Protein AF-A0A7I7WYF1-F1 (afdb_monomer_lite)

Organism: Mycolicibacterium gadium (NCBI:txid1794)

Radius of gyration: 40.53 Å; chains: 1; bounding box: 64×46×114 Å

Structure (mmCIF, N/CA/C/O backbone):
data_AF-A0A7I7WYF1-F1
#
_entry.id   AF-A0A7I7WYF1-F1
#
loop_
_atom_site.group_PDB
_atom_site.id
_atom_site.type_symbol
_atom_site.label_atom_id
_atom_site.label_alt_id
_atom_site.label_comp_id
_atom_site.label_asym_id
_atom_site.label_entity_id
_atom_site.label_seq_id
_atom_site.pdbx_PDB_ins_code
_atom_site.Cartn_x
_atom_site.Cartn_y
_atom_site.Cartn_z
_atom_site.occupancy
_atom_site.B_iso_or_equiv
_atom_site.auth_seq_id
_atom_site.auth_comp_id
_atom_site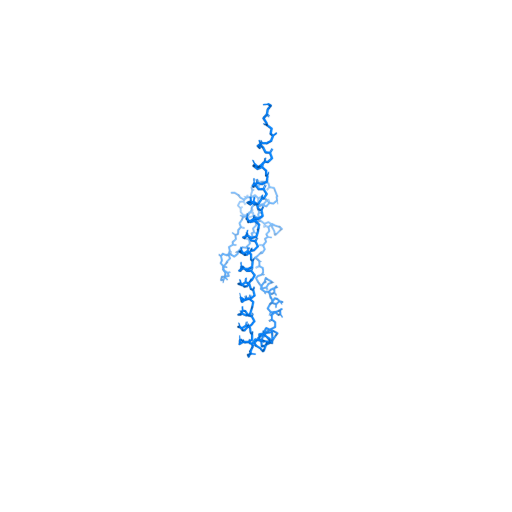.auth_asym_id
_atom_site.auth_atom_id
_atom_site.pdbx_PDB_model_num
ATOM 1 N N . MET A 1 1 ? -24.865 16.278 18.499 1.00 81.56 1 MET A N 1
ATOM 2 C CA . MET A 1 1 ? -25.770 15.394 19.271 1.00 81.56 1 MET A CA 1
ATOM 3 C C . MET A 1 1 ? -25.627 13.987 18.720 1.00 81.56 1 MET A C 1
ATOM 5 O O . MET A 1 1 ? -25.473 13.871 17.514 1.00 81.56 1 MET A O 1
ATOM 9 N N . LEU A 1 2 ? -25.646 12.955 19.567 1.00 90.06 2 LEU A N 1
ATOM 10 C CA . LEU A 1 2 ? -25.643 11.555 19.121 1.00 90.06 2 LEU A CA 1
ATOM 11 C C . LEU A 1 2 ? -27.073 11.024 19.080 1.00 90.06 2 LEU A C 1
ATOM 13 O O . LEU A 1 2 ? -27.895 11.428 19.901 1.00 90.06 2 LEU A O 1
ATOM 17 N N . THR A 1 3 ? -27.365 10.126 18.148 1.00 93.88 3 THR A N 1
ATOM 18 C CA . THR A 1 3 ? -28.680 9.502 17.968 1.00 93.88 3 THR A CA 1
ATOM 19 C C . THR A 1 3 ? -28.577 7.993 18.142 1.00 93.88 3 THR A C 1
ATOM 21 O O . THR A 1 3 ? -27.484 7.433 18.226 1.00 93.88 3 THR A O 1
ATOM 24 N N . GLN A 1 4 ? -29.713 7.302 18.187 1.00 91.06 4 GLN A N 1
ATOM 25 C CA . GLN A 1 4 ? -29.736 5.838 18.188 1.00 91.06 4 GLN A CA 1
ATOM 26 C C . GLN A 1 4 ? -29.096 5.237 16.925 1.00 91.06 4 GLN A C 1
ATOM 28 O O . GLN A 1 4 ? -28.681 4.081 16.953 1.00 91.06 4 GLN A O 1
ATOM 33 N N . GLY A 1 5 ? -28.996 6.004 15.836 1.00 92.62 5 GLY A N 1
ATOM 34 C CA . GLY A 1 5 ? -28.248 5.633 14.635 1.00 92.62 5 GLY A CA 1
ATOM 35 C C . GLY A 1 5 ? -26.739 5.870 14.718 1.00 92.62 5 GLY A C 1
ATOM 36 O O . GLY A 1 5 ? -26.023 5.403 13.840 1.00 92.62 5 GLY A O 1
ATOM 37 N N . SER A 1 6 ? -26.216 6.559 15.736 1.00 95.00 6 SER A N 1
ATOM 38 C CA . SER A 1 6 ? -24.774 6.816 15.841 1.00 95.00 6 SER A CA 1
ATOM 39 C C . SER A 1 6 ? -23.965 5.519 15.967 1.00 95.00 6 SER A C 1
ATOM 41 O O . SER A 1 6 ? -24.336 4.611 16.715 1.00 95.00 6 SER A O 1
ATOM 43 N N . ARG A 1 7 ? -22.835 5.458 15.255 1.00 95.56 7 ARG A N 1
ATOM 44 C CA . ARG A 1 7 ? -21.844 4.376 15.314 1.00 95.56 7 ARG A CA 1
ATOM 45 C C . ARG A 1 7 ? -20.557 4.846 15.973 1.00 95.56 7 ARG A C 1
ATOM 47 O O . ARG A 1 7 ? -20.170 6.004 15.835 1.00 95.56 7 ARG A O 1
ATOM 54 N N . ALA A 1 8 ? -19.886 3.925 16.655 1.00 96.06 8 ALA A N 1
ATOM 55 C CA . ALA A 1 8 ? -18.595 4.157 17.290 1.00 96.06 8 ALA A CA 1
ATOM 56 C C . ALA A 1 8 ? -17.534 3.247 16.657 1.00 96.06 8 ALA A C 1
ATOM 58 O O . ALA A 1 8 ? -17.635 2.021 16.723 1.00 96.06 8 ALA A O 1
ATOM 59 N N . VAL A 1 9 ? -16.532 3.840 16.016 1.00 96.12 9 VAL A N 1
ATOM 60 C CA . VAL A 1 9 ? -15.530 3.121 15.219 1.00 96.12 9 VAL A CA 1
ATOM 61 C C . VAL A 1 9 ? -14.142 3.469 15.733 1.00 96.12 9 VAL A C 1
ATOM 63 O O . VAL A 1 9 ? -13.803 4.644 15.838 1.00 96.12 9 VAL A O 1
ATOM 66 N N . ILE A 1 10 ? -13.318 2.470 16.046 1.00 94.44 10 ILE A N 1
ATOM 67 C CA . ILE A 1 10 ? -11.914 2.726 16.397 1.00 94.44 10 ILE A CA 1
ATOM 68 C C . ILE A 1 10 ? -11.102 2.852 15.103 1.00 94.44 10 ILE A C 1
ATOM 70 O O . ILE A 1 10 ? -11.102 1.941 14.276 1.00 94.44 10 ILE A O 1
ATOM 74 N N . ARG A 1 11 ? -10.399 3.972 14.925 1.00 90.81 11 ARG A N 1
ATOM 75 C CA . ARG A 1 11 ? -9.548 4.253 13.756 1.00 90.81 11 ARG A CA 1
ATOM 76 C C . ARG A 1 11 ? -8.109 4.522 14.197 1.00 90.81 11 ARG A C 1
ATOM 78 O O . ARG A 1 11 ? -7.874 4.890 15.345 1.00 90.81 11 ARG A O 1
ATOM 85 N N . TYR A 1 12 ? -7.158 4.329 13.286 1.00 88.94 12 TYR A N 1
ATOM 86 C CA . TYR A 1 12 ? -5.761 4.703 13.510 1.00 88.94 12 TYR A CA 1
ATOM 87 C C . TYR A 1 12 ? -5.578 6.202 13.297 1.00 88.94 12 TYR A C 1
ATOM 89 O O . TYR A 1 12 ? -6.029 6.735 12.283 1.00 88.94 12 TYR A O 1
ATOM 97 N N . ASP A 1 13 ? -4.917 6.854 14.247 1.00 87.75 13 ASP A N 1
ATOM 98 C CA . ASP A 1 13 ? -4.510 8.257 14.138 1.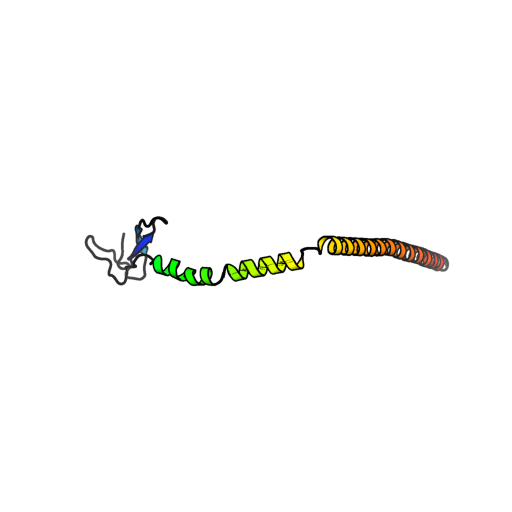00 87.75 13 ASP A CA 1
ATOM 99 C C . ASP A 1 13 ? -3.215 8.389 13.323 1.00 87.75 13 ASP A C 1
ATOM 101 O O . ASP A 1 13 ? -3.030 9.322 12.546 1.00 87.75 13 ASP A O 1
ATOM 105 N N . ASN A 1 14 ? -2.326 7.398 13.444 1.00 80.81 14 ASN A N 1
ATOM 106 C CA . ASN A 1 14 ? -1.070 7.340 12.709 1.00 80.81 14 ASN A CA 1
ATOM 107 C C . ASN A 1 14 ? -0.606 5.898 12.443 1.00 80.81 14 ASN A C 1
ATOM 109 O O . ASN A 1 14 ? -1.215 4.920 12.880 1.00 80.81 14 ASN A O 1
ATOM 113 N N . LEU A 1 15 ? 0.510 5.778 11.719 1.00 79.38 15 LEU A N 1
ATOM 114 C CA . LEU A 1 15 ? 1.127 4.499 11.353 1.00 79.38 15 LEU A CA 1
ATOM 115 C C . LEU A 1 15 ? 1.912 3.837 12.502 1.00 79.38 15 LEU A C 1
ATOM 117 O O . LEU A 1 15 ? 2.328 2.691 12.360 1.00 79.38 15 LEU A O 1
ATOM 121 N N . PHE A 1 16 ? 2.118 4.533 13.624 1.00 81.25 16 PHE A N 1
ATOM 122 C CA . PHE A 1 16 ? 2.857 4.035 14.791 1.00 81.25 16 PHE A CA 1
ATOM 123 C C . PHE A 1 16 ? 1.961 3.334 15.819 1.00 81.25 16 PHE A C 1
ATOM 125 O O . PHE A 1 16 ? 2.463 2.773 16.790 1.00 81.25 16 PHE A O 1
ATOM 132 N N . GLY A 1 17 ? 0.648 3.304 15.577 1.00 81.31 17 GLY A N 1
ATOM 133 C CA . GLY A 1 17 ? -0.298 2.488 16.333 1.00 81.31 17 GLY A CA 1
ATOM 134 C C . GLY A 1 17 ? -1.257 3.263 17.230 1.00 81.31 17 GLY A C 1
ATOM 135 O O . GLY A 1 17 ? -2.098 2.622 17.868 1.00 81.31 17 GLY A O 1
ATOM 136 N N . ASP A 1 18 ? -1.185 4.597 17.250 1.00 90.06 18 ASP A N 1
ATOM 137 C CA . ASP A 1 18 ? -2.134 5.422 18.000 1.00 90.06 18 ASP A CA 1
ATOM 138 C C . ASP A 1 18 ? -3.546 5.289 17.422 1.00 90.06 18 ASP A C 1
ATOM 140 O O . ASP A 1 18 ? -3.741 5.164 16.207 1.00 90.06 18 ASP A O 1
ATOM 144 N N . ARG A 1 19 ? -4.550 5.292 18.306 1.00 92.50 19 ARG A N 1
ATOM 145 C CA . ARG A 1 19 ? -5.956 5.058 17.952 1.00 92.50 19 ARG A CA 1
ATOM 146 C C . ARG A 1 19 ? -6.852 6.132 18.538 1.00 92.50 19 ARG A C 1
ATOM 148 O O . ARG A 1 19 ? -6.643 6.575 19.664 1.00 92.50 19 ARG A O 1
ATOM 155 N N . TYR A 1 20 ? -7.915 6.451 17.815 1.00 94.06 20 TYR A N 1
ATOM 156 C CA . TYR A 1 20 ? -8.982 7.318 18.297 1.00 94.06 20 TYR A CA 1
ATOM 157 C C . TYR A 1 20 ? -10.353 6.683 18.064 1.00 94.06 20 TYR A C 1
ATOM 159 O O . TYR A 1 20 ? -10.529 5.802 17.217 1.00 94.06 20 TYR A O 1
ATOM 167 N N . LEU A 1 21 ? -11.334 7.137 18.842 1.00 95.38 21 LEU A N 1
ATOM 168 C CA . LEU A 1 21 ? -12.733 6.776 18.659 1.00 95.38 21 LEU A CA 1
ATOM 169 C C . LEU A 1 21 ? -13.396 7.788 17.722 1.00 95.38 21 LEU A C 1
ATOM 171 O O . LEU A 1 21 ? -13.559 8.954 18.076 1.00 95.38 21 LEU A O 1
ATOM 175 N N . ALA A 1 22 ? -13.799 7.335 16.542 1.00 95.12 22 ALA A N 1
ATOM 176 C CA . ALA A 1 22 ? -14.623 8.095 15.619 1.00 95.12 22 ALA A CA 1
ATOM 177 C C . ALA A 1 22 ? -16.106 7.851 15.917 1.00 95.12 22 ALA A C 1
ATOM 179 O O . ALA A 1 22 ? -16.537 6.709 16.099 1.00 95.12 22 ALA A O 1
ATOM 180 N N . LEU A 1 23 ? -16.887 8.928 15.947 1.00 94.81 23 LEU A N 1
ATOM 181 C CA . LEU A 1 23 ? -18.341 8.867 16.026 1.00 94.81 23 LEU A CA 1
ATOM 182 C C . LEU A 1 23 ? -18.905 9.214 14.656 1.00 94.81 23 LEU A C 1
ATOM 184 O O . LEU A 1 23 ? -18.666 10.300 14.134 1.00 94.81 23 LEU A O 1
ATOM 188 N N . GLU A 1 24 ? -19.633 8.269 14.081 1.00 94.00 24 GLU A N 1
ATOM 189 C CA . GLU A 1 24 ? -20.168 8.355 12.727 1.00 94.00 24 GLU A CA 1
ATOM 190 C C . GLU A 1 24 ? -21.691 8.298 12.761 1.00 94.00 24 GLU A C 1
ATOM 192 O O . GLU A 1 24 ? -22.301 7.736 13.676 1.00 94.00 24 GLU A O 1
ATOM 197 N N . GLU A 1 25 ? -22.324 8.867 11.743 1.00 90.38 25 GLU A N 1
ATOM 198 C CA . GLU A 1 25 ? -23.748 8.668 11.526 1.00 90.38 25 GLU A CA 1
ATOM 199 C C . GLU A 1 25 ? -23.961 7.305 10.860 1.00 90.38 25 GLU A C 1
ATOM 201 O O . GLU A 1 25 ? -23.333 6.976 9.855 1.00 90.38 25 GLU A O 1
ATOM 206 N N . GLY A 1 26 ? -24.798 6.471 11.467 1.00 85.19 26 GLY A N 1
ATOM 207 C CA . GLY A 1 26 ? -25.132 5.145 10.971 1.00 85.19 26 GLY A CA 1
ATOM 208 C C . GLY A 1 26 ? -26.625 5.001 10.712 1.00 85.19 26 GLY A C 1
ATOM 209 O O . GLY A 1 26 ? -27.429 5.910 10.918 1.00 85.19 26 GLY A O 1
ATOM 210 N N . THR A 1 27 ? -27.010 3.815 10.258 1.00 79.88 27 THR A N 1
ATOM 211 C CA . THR A 1 27 ? -28.414 3.462 10.056 1.00 79.88 27 THR A CA 1
ATOM 212 C C . THR A 1 27 ? -29.090 3.233 11.406 1.00 79.88 27 THR A C 1
ATOM 214 O O . THR A 1 27 ? -28.651 2.383 12.177 1.00 79.88 27 THR A O 1
ATOM 217 N N . GLY A 1 28 ? -30.171 3.954 11.703 1.00 81.12 28 GLY A N 1
ATOM 218 C CA . GLY A 1 28 ? -30.936 3.749 12.932 1.00 81.12 28 GLY A CA 1
ATOM 219 C C . GLY A 1 28 ? -31.882 4.901 13.250 1.00 81.12 28 GLY A C 1
ATOM 220 O O . GLY A 1 28 ? -32.113 5.788 12.433 1.00 81.12 28 GLY A O 1
ATOM 221 N N . GLY A 1 29 ? -32.462 4.867 14.449 1.00 83.31 29 GLY A N 1
ATOM 222 C CA . GLY A 1 29 ? -33.416 5.880 14.890 1.00 83.31 29 GLY A CA 1
ATOM 223 C C . GLY A 1 29 ? -32.782 7.267 15.034 1.00 83.31 29 GLY A C 1
ATOM 224 O O . GLY A 1 29 ? -31.690 7.415 15.579 1.00 83.31 29 GLY A O 1
ATOM 225 N N . LEU A 1 30 ? -33.518 8.302 14.625 1.00 87.50 30 LEU A N 1
ATOM 226 C CA . LEU A 1 30 ? -33.112 9.709 14.764 1.00 87.50 30 LEU A CA 1
ATOM 227 C C . LEU A 1 30 ? -33.233 10.236 16.203 1.00 87.50 30 LEU A C 1
ATOM 229 O O . LEU A 1 30 ? -32.879 11.378 16.486 1.00 87.50 30 LEU A O 1
ATOM 233 N N . LYS A 1 31 ? -33.751 9.420 17.127 1.00 90.88 31 LYS A N 1
ATOM 234 C CA . LYS A 1 31 ? -33.915 9.807 18.526 1.00 90.88 31 LYS A CA 1
ATOM 235 C C . LYS A 1 31 ? -32.548 10.051 19.158 1.00 90.88 31 LYS A C 1
ATOM 237 O O . LYS A 1 31 ? -31.681 9.181 19.115 1.00 90.88 31 LYS A O 1
ATOM 242 N N . THR A 1 32 ? -32.385 11.216 19.773 1.00 92.19 32 THR A N 1
ATOM 243 C CA . THR A 1 32 ? -31.165 11.604 20.481 1.00 92.19 32 THR A CA 1
ATOM 244 C C . THR A 1 32 ? -30.876 10.664 21.650 1.00 92.19 32 THR A C 1
ATOM 246 O O . THR A 1 32 ? -31.786 10.301 22.400 1.00 92.19 32 THR A O 1
ATOM 249 N N . LEU A 1 33 ? -29.605 10.303 21.823 1.00 91.62 33 LEU A N 1
ATOM 250 C CA . LEU A 1 33 ? -29.123 9.590 22.999 1.00 91.62 33 LEU A CA 1
ATOM 251 C C . LEU A 1 33 ? -29.033 10.539 24.198 1.00 91.62 33 LEU A C 1
ATOM 253 O O . LEU A 1 33 ? -28.471 11.632 24.112 1.00 91.62 33 LEU A O 1
ATOM 257 N N . SER A 1 34 ? -29.584 10.111 25.329 1.00 93.75 34 SER A N 1
ATOM 258 C CA . SER A 1 34 ? -29.450 10.799 26.612 1.00 93.75 34 SER A CA 1
ATOM 259 C C . SER A 1 34 ? -28.067 10.547 27.232 1.00 93.75 34 SER A C 1
ATOM 261 O O . SER A 1 34 ? -27.470 9.495 26.988 1.00 93.75 34 SER A O 1
ATOM 263 N N . PRO A 1 35 ? -27.553 11.465 28.071 1.00 92.62 35 PRO A N 1
ATOM 264 C CA . PRO A 1 35 ? -26.323 11.232 28.824 1.00 92.62 35 PRO A CA 1
ATOM 265 C C . PRO A 1 35 ? -26.371 9.910 29.602 1.00 92.62 35 PRO A C 1
ATOM 267 O O . PRO A 1 35 ? -27.386 9.581 30.214 1.00 92.62 35 PRO A O 1
ATOM 270 N N . GLY A 1 36 ? -25.278 9.145 29.557 1.00 92.38 36 GLY A N 1
ATOM 271 C CA . GLY A 1 36 ? -25.177 7.827 30.195 1.00 92.38 36 GLY A CA 1
ATOM 272 C C . GLY A 1 36 ? -25.762 6.663 29.387 1.00 92.38 36 GLY A C 1
ATOM 273 O O . GLY A 1 36 ? -25.589 5.516 29.790 1.00 92.38 36 GLY A O 1
ATOM 274 N N . GLN A 1 37 ? -26.413 6.911 28.244 1.00 92.19 37 GLN A N 1
ATOM 275 C CA . GLN A 1 37 ? -26.835 5.830 27.350 1.00 92.19 37 GLN A CA 1
ATOM 276 C C . GLN A 1 37 ? -25.654 5.214 26.595 1.00 92.19 37 GLN A C 1
ATOM 278 O O . GLN A 1 37 ? -24.695 5.889 26.224 1.00 92.19 37 GLN A O 1
ATOM 283 N N . THR A 1 38 ? -25.753 3.911 26.344 1.00 91.44 38 THR A N 1
ATOM 284 C CA . THR A 1 38 ? -24.719 3.112 25.681 1.00 91.44 38 THR A CA 1
ATOM 285 C C . THR A 1 38 ? -24.999 2.990 24.184 1.00 91.44 38 THR A C 1
ATOM 287 O O . THR A 1 38 ? -26.127 2.701 23.785 1.00 91.44 38 THR A O 1
ATOM 290 N N . ILE A 1 39 ? -23.965 3.153 23.353 1.00 92.81 39 ILE A N 1
ATOM 291 C CA . ILE A 1 39 ? -24.021 2.772 21.935 1.00 92.81 39 ILE A CA 1
ATOM 292 C C . ILE A 1 39 ? -23.963 1.236 21.871 1.00 92.81 39 ILE A C 1
ATOM 294 O O . ILE A 1 39 ? -23.008 0.655 22.392 1.00 92.81 39 ILE A O 1
ATOM 298 N N . PRO A 1 40 ? -24.967 0.555 21.290 1.00 92.50 40 PRO A N 1
ATOM 299 C CA . PRO A 1 40 ? -25.017 -0.903 21.283 1.00 92.50 40 PRO A CA 1
ATOM 300 C C . PRO A 1 40 ? -23.863 -1.490 20.465 1.00 92.50 40 PRO A C 1
ATOM 302 O O . PRO A 1 40 ? -23.450 -0.902 19.469 1.00 92.50 40 PRO A O 1
ATOM 305 N N . LEU A 1 41 ? -23.384 -2.684 20.835 1.00 92.12 41 LEU A N 1
ATOM 306 C CA . LEU A 1 41 ? -22.257 -3.348 20.157 1.00 92.12 41 LEU A CA 1
ATOM 307 C C . LEU A 1 41 ? -22.481 -3.542 18.652 1.00 92.12 41 LEU A C 1
ATOM 309 O O . LEU A 1 41 ? -21.537 -3.444 17.874 1.00 92.12 41 LEU A O 1
ATOM 313 N N . THR A 1 42 ? -23.729 -3.747 18.228 1.00 93.06 42 THR A N 1
ATOM 314 C CA . THR A 1 42 ? -24.115 -3.831 16.810 1.00 93.06 42 THR A CA 1
ATOM 315 C C . THR A 1 42 ? -23.805 -2.554 16.024 1.00 93.06 42 THR A C 1
ATOM 317 O O . THR A 1 42 ? -23.711 -2.596 14.802 1.00 93.06 42 THR A O 1
ATOM 320 N N . HIS A 1 43 ? -23.644 -1.417 16.707 1.00 93.06 43 HIS A N 1
ATOM 321 C CA . HIS A 1 43 ? -23.260 -0.119 16.147 1.00 93.06 43 HIS A CA 1
ATOM 322 C C . HIS A 1 43 ? -21.803 0.245 16.481 1.00 93.06 43 HIS A C 1
ATOM 324 O O . HIS A 1 43 ? -21.384 1.389 16.300 1.00 93.06 43 HIS A O 1
ATOM 330 N N . THR A 1 44 ? -21.008 -0.714 16.954 1.00 94.38 44 THR A N 1
ATOM 331 C CA . THR A 1 44 ? -19.578 -0.525 17.205 1.00 94.38 44 THR A CA 1
ATOM 332 C C . THR A 1 44 ? -18.747 -1.295 16.190 1.00 94.38 44 THR A C 1
ATOM 334 O O . THR A 1 44 ? -19.164 -2.347 15.707 1.00 94.38 44 THR A O 1
ATOM 337 N N . GLN A 1 45 ? -17.574 -0.773 15.847 1.00 93.75 45 GLN A N 1
ATOM 338 C CA . GLN A 1 45 ? -16.624 -1.469 14.987 1.00 93.75 45 GLN A CA 1
ATOM 339 C C . GLN A 1 45 ? -15.220 -1.407 15.606 1.00 93.75 45 GLN A C 1
ATOM 341 O O . GLN A 1 45 ? -14.762 -0.312 15.956 1.00 93.75 45 GLN A O 1
ATOM 346 N N . PRO A 1 46 ? -14.538 -2.560 15.769 1.00 91.00 46 PRO A N 1
ATOM 347 C CA . PRO A 1 46 ? -13.173 -2.585 16.279 1.00 91.00 46 PRO A CA 1
ATOM 348 C C . PRO A 1 46 ? -12.203 -1.945 15.280 1.00 91.00 46 PRO A C 1
ATOM 350 O O . PRO A 1 46 ? -12.538 -1.727 14.115 1.00 91.00 46 PRO A O 1
ATOM 353 N N . ALA A 1 47 ? -10.982 -1.671 15.744 1.00 85.69 47 ALA A N 1
ATOM 354 C CA . ALA A 1 47 ? -9.911 -1.220 14.865 1.00 85.69 47 ALA A CA 1
ATOM 355 C C . ALA A 1 47 ? -9.628 -2.267 13.781 1.00 85.69 47 ALA A C 1
ATOM 357 O O . ALA A 1 47 ? -9.767 -3.468 14.020 1.00 85.69 47 ALA A O 1
ATOM 358 N N . LEU A 1 48 ? -9.203 -1.796 12.607 1.00 80.75 48 LEU A N 1
ATOM 359 C CA . LEU A 1 48 ? -8.681 -2.660 11.554 1.00 80.75 48 LEU A CA 1
ATOM 360 C C . LEU A 1 48 ? -7.529 -3.509 12.110 1.00 80.75 48 LEU A C 1
ATOM 362 O O . LEU A 1 48 ? -6.615 -2.977 12.733 1.00 80.75 48 LEU A O 1
ATOM 366 N N . ASP A 1 49 ? -7.566 -4.815 11.872 1.00 79.69 49 ASP A N 1
ATOM 367 C CA . ASP A 1 49 ? -6.469 -5.706 12.235 1.00 79.69 49 ASP A CA 1
ATOM 368 C C . ASP A 1 49 ? -5.314 -5.531 11.234 1.00 79.69 49 ASP A C 1
ATOM 370 O O . ASP A 1 49 ? -5.359 -6.054 10.116 1.00 79.69 49 ASP A O 1
ATOM 374 N N . LEU A 1 50 ? -4.287 -4.765 11.612 1.00 71.88 50 LEU A N 1
ATOM 375 C CA . LEU A 1 50 ? -3.116 -4.535 10.759 1.00 71.88 50 LEU A CA 1
ATOM 376 C C . LEU A 1 50 ? -2.302 -5.811 10.510 1.00 71.88 50 LEU A C 1
ATOM 378 O O . LEU A 1 50 ? -1.684 -5.912 9.448 1.00 71.88 50 LEU A O 1
ATOM 382 N N . ASP A 1 51 ? -2.347 -6.804 11.404 1.00 71.94 51 ASP A N 1
ATOM 383 C CA . ASP A 1 51 ? -1.656 -8.077 11.183 1.00 71.94 51 ASP A CA 1
ATOM 384 C C . ASP A 1 51 ? -2.295 -8.833 10.012 1.00 71.94 51 ASP A C 1
ATOM 386 O O . ASP A 1 51 ? -1.589 -9.428 9.191 1.00 71.94 51 ASP A O 1
ATOM 390 N N . SER A 1 52 ? -3.622 -8.741 9.867 1.00 68.38 52 SER A N 1
ATOM 391 C CA . SER A 1 52 ? -4.345 -9.311 8.724 1.00 68.38 52 SER A CA 1
ATOM 392 C C . SER A 1 52 ? -4.008 -8.612 7.397 1.00 68.38 52 SER A C 1
ATOM 394 O O . SER A 1 52 ? -3.815 -9.278 6.376 1.00 68.38 52 SER A O 1
ATOM 396 N N . VAL A 1 53 ? -3.855 -7.282 7.416 1.00 70.50 53 VAL A N 1
ATOM 397 C CA . VAL A 1 53 ? -3.498 -6.481 6.234 1.00 70.50 53 VAL A CA 1
ATOM 398 C C . VAL A 1 53 ? -2.065 -6.779 5.798 1.00 70.50 53 VAL A C 1
ATOM 400 O O . VAL A 1 53 ? -1.837 -7.107 4.636 1.00 70.50 53 VAL A O 1
ATOM 403 N N . ILE A 1 54 ? -1.101 -6.738 6.723 1.00 69.44 54 ILE A N 1
ATOM 404 C CA . ILE A 1 54 ? 0.315 -7.034 6.442 1.00 69.44 54 ILE A CA 1
ATOM 405 C C . ILE A 1 54 ? 0.490 -8.511 6.051 1.00 69.44 54 ILE A C 1
ATOM 407 O O . ILE A 1 54 ? 1.236 -8.834 5.122 1.00 69.44 54 ILE A O 1
ATOM 411 N N . GLY A 1 55 ? -0.238 -9.421 6.703 1.00 65.94 55 GLY A N 1
ATOM 412 C CA . GLY A 1 55 ? -0.289 -10.837 6.343 1.00 65.94 55 GLY A CA 1
ATOM 413 C C . GLY A 1 55 ? -0.742 -11.072 4.898 1.00 65.94 55 GLY A C 1
ATOM 414 O O . GLY A 1 55 ? -0.175 -11.936 4.223 1.00 65.94 55 GLY A O 1
ATOM 415 N N . GLY A 1 56 ? -1.680 -10.259 4.400 1.00 67.50 56 GLY A N 1
ATOM 416 C CA . GLY A 1 56 ? -2.167 -10.281 3.017 1.00 67.50 56 GLY A CA 1
ATOM 417 C C . GLY A 1 56 ? -1.113 -9.945 1.953 1.00 67.50 56 GLY A C 1
ATOM 418 O O . GLY A 1 56 ? -1.251 -10.387 0.814 1.00 67.50 56 GLY A O 1
ATOM 419 N N . PHE A 1 57 ? -0.023 -9.254 2.311 1.00 66.25 57 PHE A N 1
ATOM 420 C CA . PHE A 1 57 ? 1.092 -8.955 1.397 1.00 66.25 57 PHE A CA 1
ATOM 421 C C . PHE A 1 57 ? 2.193 -10.027 1.393 1.00 66.25 57 PHE A C 1
ATOM 423 O O . PHE A 1 57 ? 2.983 -10.087 0.449 1.00 66.25 57 PHE A O 1
ATOM 430 N N . LYS A 1 58 ? 2.242 -10.930 2.386 1.00 62.31 58 LYS A N 1
ATOM 431 C CA . LYS A 1 58 ? 3.228 -12.034 2.423 1.00 62.31 58 LYS A CA 1
ATOM 432 C C . LYS A 1 58 ? 3.272 -12.893 1.143 1.00 62.31 58 LYS A C 1
ATOM 434 O O . LYS A 1 58 ? 4.358 -13.371 0.817 1.00 62.31 58 LYS A O 1
ATOM 439 N N . PRO A 1 59 ? 2.162 -13.156 0.425 1.00 64.38 59 PRO A N 1
ATOM 440 C CA . PRO A 1 59 ? 2.198 -13.872 -0.850 1.00 64.38 59 PRO A CA 1
ATOM 441 C C . PRO A 1 59 ? 2.852 -13.071 -1.983 1.00 64.38 59 PRO A C 1
ATOM 443 O O . PRO A 1 59 ? 3.519 -13.671 -2.815 1.00 64.38 59 PRO A O 1
ATOM 446 N N . LEU A 1 60 ? 2.726 -11.738 -1.999 1.00 60.19 60 LEU A N 1
ATOM 447 C CA . LEU A 1 60 ? 3.344 -10.889 -3.027 1.00 60.19 60 LEU A CA 1
ATOM 448 C C . LEU A 1 60 ? 4.868 -10.831 -2.869 1.00 60.19 60 LEU A C 1
ATOM 450 O O . LEU A 1 60 ? 5.585 -10.899 -3.860 1.00 60.19 60 LEU A O 1
ATOM 454 N N . PHE A 1 61 ? 5.374 -10.825 -1.633 1.00 58.69 61 PHE A N 1
ATOM 455 C CA . PHE A 1 61 ? 6.813 -10.976 -1.380 1.00 58.69 61 PHE A CA 1
ATOM 456 C C . PHE A 1 61 ? 7.338 -12.380 -1.712 1.00 58.69 61 PHE A C 1
ATOM 458 O O . PHE A 1 61 ? 8.509 -12.528 -2.030 1.00 58.69 61 PHE A O 1
ATOM 465 N N . ARG A 1 62 ? 6.477 -13.407 -1.677 1.00 58.84 62 ARG A N 1
ATOM 466 C CA . ARG A 1 62 ? 6.805 -14.758 -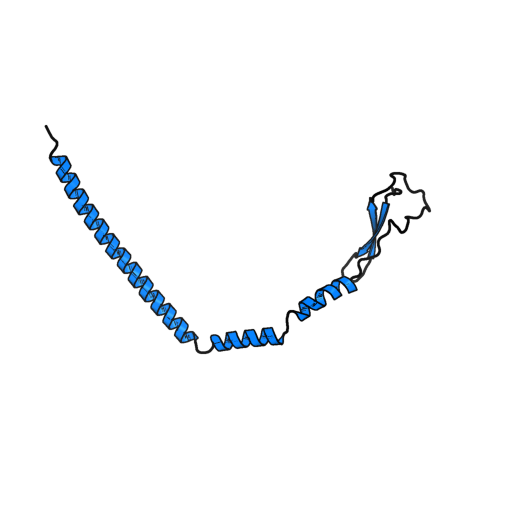2.165 1.00 58.84 62 ARG A CA 1
ATOM 467 C C . ARG A 1 62 ? 6.718 -14.890 -3.687 1.00 58.84 62 ARG A C 1
ATOM 469 O O . ARG A 1 62 ? 7.319 -15.806 -4.231 1.00 58.84 62 ARG A O 1
ATOM 476 N N . ALA A 1 63 ? 5.976 -14.011 -4.360 1.00 59.66 63 ALA A N 1
ATOM 477 C CA . ALA A 1 63 ? 5.845 -14.004 -5.817 1.00 59.66 63 ALA A CA 1
ATOM 478 C C . ALA A 1 63 ? 7.079 -13.414 -6.526 1.00 59.66 63 ALA A C 1
ATOM 480 O O . ALA A 1 63 ? 7.230 -13.595 -7.729 1.00 59.66 63 ALA A O 1
ATOM 481 N N . LEU A 1 64 ? 7.967 -12.743 -5.789 1.00 59.41 64 LEU A N 1
ATOM 482 C CA . LEU A 1 64 ? 9.290 -12.340 -6.255 1.00 59.41 64 LEU A CA 1
ATOM 483 C C . LEU A 1 64 ? 10.326 -13.246 -5.593 1.00 59.41 64 LEU A C 1
ATOM 485 O O . LEU A 1 64 ? 10.863 -12.918 -4.540 1.00 59.41 64 LEU A O 1
ATOM 489 N N . ASP A 1 65 ? 10.574 -14.405 -6.196 1.00 70.25 65 ASP A N 1
ATOM 490 C CA . ASP A 1 65 ? 11.705 -15.252 -5.830 1.00 70.25 65 ASP A CA 1
ATOM 491 C C . ASP A 1 65 ? 13.004 -14.522 -6.224 1.00 70.25 65 ASP A C 1
ATOM 493 O O . ASP A 1 65 ? 13.236 -14.302 -7.420 1.00 70.25 65 ASP A O 1
ATOM 497 N N . PRO A 1 66 ? 13.852 -14.112 -5.260 1.00 74.31 66 PRO A N 1
ATOM 498 C CA . PRO A 1 66 ? 15.094 -13.404 -5.561 1.00 74.31 66 PRO A CA 1
ATOM 499 C C . PRO A 1 66 ? 16.005 -14.193 -6.504 1.00 74.31 66 PRO A C 1
ATOM 501 O O . PRO A 1 66 ? 16.732 -13.590 -7.293 1.00 74.31 66 PRO A O 1
ATOM 504 N N . GLN A 1 67 ? 15.931 -15.528 -6.458 1.00 77.25 67 GLN A N 1
ATOM 505 C CA . GLN A 1 67 ? 16.691 -16.403 -7.338 1.00 77.25 67 GLN A CA 1
ATOM 506 C C . GLN A 1 67 ? 16.224 -16.253 -8.789 1.00 77.25 67 GLN A C 1
ATOM 508 O O . GLN A 1 67 ? 17.047 -16.040 -9.671 1.00 77.25 67 GLN A O 1
ATOM 513 N N . GLN A 1 68 ? 14.910 -16.240 -9.033 1.00 72.81 68 GLN A N 1
ATOM 514 C CA . GLN A 1 68 ? 14.351 -16.080 -10.383 1.00 72.81 68 GLN A CA 1
ATOM 515 C C . GLN A 1 68 ? 14.673 -14.706 -10.987 1.00 72.81 68 GLN A C 1
ATOM 517 O O . GLN A 1 68 ? 14.937 -14.602 -12.185 1.00 72.81 68 GLN A O 1
ATOM 522 N N . VAL A 1 69 ? 14.693 -13.649 -10.168 1.00 79.12 69 VAL A N 1
ATOM 523 C CA . VAL A 1 69 ? 15.094 -12.302 -10.615 1.00 79.12 69 VAL A CA 1
ATOM 524 C C . VAL A 1 69 ? 16.580 -12.266 -10.980 1.00 79.12 69 VAL A C 1
ATOM 526 O O . VAL A 1 69 ? 16.954 -11.677 -11.998 1.00 79.12 69 VAL A O 1
ATOM 529 N N . ASN A 1 70 ? 17.429 -12.910 -10.178 1.00 80.19 70 ASN A N 1
ATOM 530 C CA . ASN A 1 70 ? 18.859 -13.003 -10.449 1.00 80.19 70 ASN A CA 1
ATOM 531 C C . ASN A 1 70 ? 19.146 -13.824 -11.716 1.00 80.19 70 ASN A C 1
ATOM 533 O O . ASN A 1 70 ? 19.927 -13.386 -12.558 1.00 80.19 70 ASN A O 1
ATOM 537 N N . ASP A 1 71 ? 18.468 -14.958 -11.889 1.00 83.31 71 ASP A N 1
ATOM 538 C CA . ASP A 1 71 ? 18.633 -15.841 -13.045 1.00 83.31 71 ASP A CA 1
ATOM 539 C C . ASP A 1 71 ? 18.185 -15.153 -14.345 1.00 83.31 71 ASP A C 1
ATOM 541 O O . ASP A 1 71 ? 18.899 -15.196 -15.346 1.00 83.31 71 ASP A O 1
ATOM 545 N N . LEU A 1 72 ? 17.055 -14.435 -14.324 1.00 78.75 72 LEU A N 1
ATOM 546 C CA . LEU A 1 72 ? 16.612 -13.626 -15.465 1.00 78.75 72 LEU A CA 1
ATOM 547 C C . LEU A 1 72 ? 17.619 -12.515 -15.799 1.00 78.75 72 LEU A C 1
ATOM 549 O O . LEU A 1 72 ? 17.902 -12.257 -16.967 1.00 78.75 72 LEU A O 1
ATOM 553 N N . THR A 1 73 ? 18.177 -11.864 -14.776 1.00 79.12 73 THR A N 1
ATOM 554 C CA . THR A 1 73 ? 19.184 -10.810 -14.960 1.00 79.12 73 THR A CA 1
ATOM 555 C C . THR A 1 73 ? 20.467 -11.370 -15.576 1.00 79.12 73 THR A C 1
ATOM 557 O O . THR A 1 73 ? 21.014 -10.753 -16.486 1.00 79.12 73 THR A O 1
ATOM 560 N N . GLN A 1 74 ? 20.916 -12.554 -15.146 1.00 82.69 74 GLN A N 1
ATOM 561 C CA . GLN A 1 74 ? 22.070 -13.245 -15.730 1.00 82.69 74 GLN A CA 1
ATOM 562 C C . GLN A 1 74 ? 21.827 -13.639 -17.187 1.00 82.69 74 GLN A C 1
ATOM 564 O O . GLN A 1 74 ? 22.653 -13.330 -18.037 1.00 82.69 74 GLN A O 1
ATOM 569 N N . GLN A 1 75 ? 20.666 -14.214 -17.508 1.00 79.75 75 GLN A N 1
ATOM 570 C CA . GLN A 1 75 ? 20.318 -14.567 -18.891 1.00 79.75 75 GLN A CA 1
ATOM 571 C C . GLN A 1 75 ? 20.293 -13.345 -19.817 1.00 79.75 75 GLN A C 1
ATOM 573 O O . GLN A 1 75 ? 20.714 -13.429 -20.970 1.00 79.75 75 GLN A O 1
ATOM 578 N N . LEU A 1 76 ? 19.820 -12.196 -19.322 1.00 77.00 76 LEU A N 1
ATOM 579 C CA . LEU A 1 76 ? 19.869 -10.942 -20.074 1.00 77.00 76 LEU A CA 1
ATOM 580 C C . LEU A 1 76 ? 21.311 -10.464 -20.275 1.00 77.00 76 LEU A C 1
ATOM 582 O O . LEU A 1 76 ? 21.659 -10.068 -21.383 1.00 77.00 76 LEU A O 1
ATOM 586 N N . ILE A 1 77 ? 22.152 -10.519 -19.240 1.00 78.56 77 ILE A N 1
ATOM 587 C CA . ILE A 1 77 ? 23.571 -10.159 -19.353 1.00 78.56 77 ILE A CA 1
ATOM 588 C C . ILE A 1 77 ? 24.263 -11.064 -20.376 1.00 78.56 77 ILE A C 1
ATOM 590 O O . ILE A 1 77 ? 24.837 -10.542 -21.324 1.00 78.56 77 ILE A O 1
ATOM 594 N N . GLU A 1 78 ? 24.131 -12.385 -20.265 1.00 77.56 78 GLU A N 1
ATOM 595 C CA . GLU A 1 78 ? 24.727 -13.358 -21.192 1.00 77.56 78 GLU A CA 1
ATOM 596 C C . GLU A 1 78 ? 24.255 -13.162 -22.640 1.00 77.56 78 GLU A C 1
ATOM 598 O O . GLU A 1 78 ? 25.046 -13.276 -23.577 1.00 77.56 78 GLU A O 1
ATOM 603 N N . ALA A 1 79 ? 22.977 -12.828 -22.847 1.00 70.19 79 ALA A N 1
ATOM 604 C CA . ALA A 1 79 ? 22.442 -12.564 -24.180 1.00 70.19 79 ALA A CA 1
ATOM 605 C C . ALA A 1 79 ? 23.058 -11.315 -24.834 1.00 70.19 79 ALA A C 1
ATOM 607 O O . ALA A 1 79 ? 23.160 -11.256 -26.061 1.00 70.19 79 ALA A O 1
ATOM 608 N N . PHE A 1 80 ? 23.465 -10.319 -24.043 1.00 68.56 80 PHE A N 1
ATOM 609 C CA . PHE A 1 80 ? 24.009 -9.054 -24.547 1.00 68.56 80 PHE A CA 1
ATOM 610 C C . PHE A 1 80 ? 25.535 -8.933 -24.417 1.00 68.56 80 PHE A C 1
ATOM 612 O O . PHE A 1 80 ? 26.148 -8.102 -25.098 1.00 68.56 80 PHE A O 1
ATOM 619 N N . GLU A 1 81 ? 26.171 -9.765 -23.597 1.00 69.31 81 GLU A N 1
ATOM 620 C CA . GLU A 1 81 ? 27.617 -9.797 -23.419 1.00 69.31 81 GLU A CA 1
ATOM 621 C C . GLU A 1 81 ? 28.302 -10.281 -24.707 1.00 69.31 81 GLU A C 1
ATOM 623 O O . GLU A 1 81 ? 27.916 -11.261 -25.339 1.00 69.31 81 GLU A O 1
ATOM 628 N N . GLY A 1 82 ? 29.294 -9.522 -25.176 1.00 62.88 82 GLY A N 1
ATOM 629 C CA . GLY A 1 82 ? 29.987 -9.800 -26.438 1.00 62.88 82 GLY A CA 1
ATOM 630 C C . GLY A 1 82 ? 29.215 -9.444 -27.721 1.00 62.88 82 GLY A C 1
ATOM 631 O O . GLY A 1 82 ? 29.826 -9.422 -28.789 1.00 62.88 82 GLY A O 1
ATOM 632 N N . GLN A 1 83 ? 27.923 -9.084 -27.652 1.00 65.69 83 GLN A N 1
ATOM 633 C CA . GLN A 1 83 ? 27.120 -8.722 -28.836 1.00 65.69 83 GLN A CA 1
ATOM 634 C C . GLN A 1 83 ? 27.129 -7.222 -29.189 1.00 65.69 83 GLN A C 1
ATOM 636 O O . GLN A 1 83 ? 26.667 -6.840 -30.266 1.00 65.69 83 GLN A O 1
ATOM 641 N N . GLY A 1 84 ? 27.694 -6.356 -28.339 1.00 62.44 84 GLY A N 1
ATOM 642 C CA . GLY A 1 84 ? 27.763 -4.902 -28.569 1.00 62.44 84 GLY A CA 1
ATOM 643 C C . GLY A 1 84 ? 28.307 -4.485 -29.952 1.00 62.44 84 GLY A C 1
ATOM 644 O O . GLY A 1 84 ? 27.652 -3.700 -30.642 1.00 62.44 84 GLY A O 1
ATOM 645 N N . PRO A 1 85 ? 29.446 -5.033 -30.423 1.00 64.81 85 PRO A N 1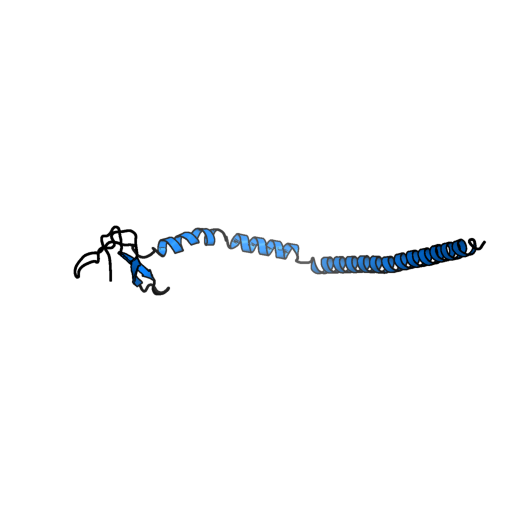
ATOM 646 C CA . PRO A 1 85 ? 29.976 -4.744 -31.761 1.00 64.81 85 PRO A CA 1
ATOM 647 C C . PRO A 1 85 ? 29.071 -5.210 -32.915 1.00 64.81 85 PRO A C 1
ATOM 649 O O . PRO A 1 85 ? 29.015 -4.558 -33.963 1.00 64.81 85 PRO A O 1
ATOM 652 N N . ALA A 1 86 ? 28.340 -6.314 -32.731 1.00 66.44 86 ALA A N 1
ATOM 653 C CA . ALA A 1 86 ? 27.412 -6.848 -33.728 1.00 66.44 86 ALA A CA 1
ATOM 654 C C . ALA A 1 86 ? 26.142 -5.989 -33.835 1.00 66.44 86 ALA A C 1
ATOM 656 O O . ALA A 1 86 ? 25.725 -5.650 -34.943 1.00 66.44 86 ALA A O 1
ATOM 657 N N . ILE A 1 87 ? 25.584 -5.555 -32.698 1.00 68.88 87 ILE A N 1
ATOM 658 C CA . ILE A 1 87 ? 24.454 -4.611 -3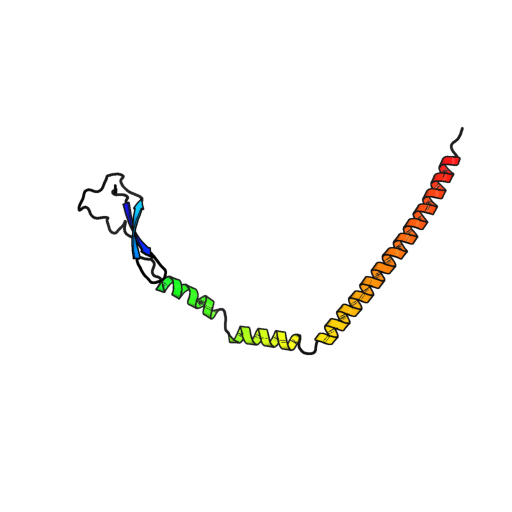2.648 1.00 68.88 87 ILE A CA 1
ATOM 659 C C . ILE A 1 87 ? 24.847 -3.282 -33.305 1.00 68.88 87 ILE A C 1
ATOM 661 O O . ILE A 1 87 ? 24.101 -2.759 -34.133 1.00 68.88 87 ILE A O 1
ATOM 665 N N . GLY A 1 88 ? 26.041 -2.764 -33.001 1.00 64.88 88 GLY A N 1
ATOM 666 C CA . GLY A 1 88 ? 26.564 -1.554 -33.640 1.00 64.88 88 GLY A CA 1
ATOM 667 C C . GLY A 1 88 ? 26.691 -1.695 -35.160 1.00 64.88 88 GLY A C 1
ATOM 668 O O . GLY A 1 88 ? 26.224 -0.829 -35.900 1.00 64.88 88 GLY A O 1
ATOM 669 N N . SER A 1 89 ? 27.246 -2.815 -35.631 1.00 68.62 89 SER A N 1
ATOM 670 C CA . SER A 1 89 ? 27.393 -3.096 -37.068 1.00 68.62 89 SER A CA 1
ATOM 671 C C . SER A 1 89 ? 26.043 -3.210 -37.784 1.00 68.62 89 SER A C 1
ATOM 673 O O . SER A 1 89 ? 25.881 -2.669 -38.879 1.00 68.62 89 SER A O 1
ATOM 675 N N . PHE A 1 90 ? 25.056 -3.853 -37.153 1.00 72.00 90 PHE A N 1
ATOM 676 C CA . PHE A 1 90 ? 23.698 -3.957 -37.685 1.00 72.00 90 PHE A CA 1
ATOM 677 C C . PHE A 1 90 ? 23.021 -2.585 -37.799 1.00 72.00 90 PHE A C 1
ATOM 679 O O . PHE A 1 90 ? 22.489 -2.252 -38.857 1.00 72.00 90 PHE A O 1
ATOM 686 N N . LEU A 1 91 ? 23.080 -1.757 -36.748 1.00 70.81 91 LEU A N 1
ATOM 687 C CA . LEU A 1 91 ? 22.511 -0.403 -36.771 1.00 70.81 91 LEU A CA 1
ATOM 688 C C . LEU A 1 91 ? 23.181 0.477 -37.831 1.00 70.81 91 LEU A C 1
ATOM 690 O O . LEU A 1 91 ? 22.508 1.249 -38.515 1.00 70.81 91 LEU A O 1
ATOM 694 N N . GLN A 1 92 ? 24.492 0.329 -38.019 1.00 68.69 92 GLN A N 1
ATOM 695 C CA . GLN A 1 92 ? 25.231 1.054 -39.048 1.00 68.69 92 GLN A CA 1
ATOM 696 C C . GLN A 1 92 ? 24.824 0.613 -40.462 1.00 68.69 92 GLN A C 1
ATOM 698 O O . GLN A 1 92 ? 24.626 1.457 -41.335 1.00 68.69 92 GLN A O 1
ATOM 703 N N . GLN A 1 93 ? 24.616 -0.687 -40.688 1.00 70.00 93 GLN A N 1
ATOM 704 C CA . GLN A 1 93 ? 24.098 -1.206 -41.960 1.00 70.00 93 GLN A CA 1
ATOM 705 C C . GLN A 1 93 ? 22.649 -0.774 -42.216 1.00 70.00 93 GLN A C 1
ATOM 707 O O . GLN A 1 93 ? 22.329 -0.361 -43.330 1.00 70.00 93 GLN A O 1
ATOM 712 N N . ALA A 1 94 ? 21.791 -0.773 -41.193 1.00 67.25 94 ALA A N 1
ATOM 713 C CA . ALA A 1 94 ? 20.428 -0.254 -41.289 1.00 67.25 94 ALA A CA 1
ATOM 714 C C . ALA A 1 94 ? 20.405 1.245 -41.638 1.00 67.25 94 ALA A C 1
ATOM 716 O O . ALA A 1 94 ? 19.607 1.669 -42.478 1.00 67.25 94 ALA A O 1
ATOM 717 N N . ALA A 1 95 ? 21.315 2.040 -41.064 1.00 67.81 95 ALA A N 1
ATOM 718 C CA . ALA A 1 95 ? 21.471 3.453 -41.401 1.00 67.81 95 ALA A CA 1
ATOM 719 C C . ALA A 1 95 ? 21.928 3.649 -42.858 1.00 67.81 95 ALA A C 1
ATOM 721 O O . ALA A 1 95 ? 21.374 4.490 -43.561 1.00 67.81 95 ALA A O 1
ATOM 722 N N . VAL A 1 96 ? 22.877 2.842 -43.349 1.00 74.31 96 VAL A N 1
ATOM 723 C CA . VAL A 1 96 ? 23.322 2.884 -44.757 1.00 74.31 96 VAL A CA 1
ATOM 724 C C . VAL A 1 96 ? 22.179 2.545 -45.716 1.00 74.31 96 VAL A C 1
ATOM 726 O O . VAL A 1 96 ? 21.983 3.255 -46.702 1.00 74.31 96 VAL A O 1
ATOM 729 N N . VAL A 1 97 ? 21.395 1.503 -45.427 1.00 70.62 97 VAL A N 1
ATOM 730 C CA . VAL A 1 97 ? 20.218 1.136 -46.235 1.00 70.62 97 VAL A CA 1
ATOM 731 C C . VAL A 1 97 ? 19.169 2.249 -46.212 1.00 70.62 97 VAL A C 1
ATOM 733 O O . VAL A 1 97 ? 18.639 2.606 -47.262 1.00 70.62 97 VAL A O 1
ATOM 736 N N . THR A 1 98 ? 18.906 2.834 -45.043 1.00 68.00 98 THR A N 1
ATOM 737 C CA . THR A 1 98 ? 17.933 3.926 -44.884 1.00 68.00 98 THR A CA 1
ATOM 738 C C . THR A 1 98 ? 18.366 5.184 -45.639 1.00 68.00 98 THR A C 1
ATOM 740 O O . THR A 1 98 ? 17.554 5.772 -46.349 1.00 68.00 98 THR A O 1
ATOM 743 N N . ASN A 1 99 ? 19.648 5.551 -45.577 1.00 68.44 99 ASN A N 1
ATOM 744 C CA . ASN A 1 99 ? 20.196 6.664 -46.357 1.00 68.44 99 ASN A CA 1
ATOM 745 C C . ASN A 1 99 ? 20.140 6.377 -47.863 1.00 68.44 99 ASN A C 1
ATOM 747 O O . ASN A 1 99 ? 19.694 7.220 -48.629 1.00 68.44 99 ASN A O 1
ATOM 751 N N . THR A 1 100 ? 20.487 5.156 -48.283 1.00 70.75 100 THR A N 1
ATOM 752 C CA . THR A 1 100 ? 20.379 4.743 -49.695 1.00 70.75 100 THR A CA 1
ATOM 753 C C . THR A 1 100 ? 18.937 4.835 -50.198 1.00 70.75 100 THR A C 1
ATOM 755 O O . THR A 1 100 ? 18.696 5.184 -51.353 1.00 70.75 100 THR A O 1
ATOM 758 N N . LEU A 1 101 ? 17.961 4.506 -49.349 1.00 67.12 101 LEU A N 1
ATOM 759 C CA . LEU A 1 101 ? 16.546 4.624 -49.683 1.00 67.12 101 LEU A CA 1
ATOM 760 C C . LEU A 1 101 ? 16.103 6.092 -49.768 1.00 67.12 101 LEU A C 1
ATOM 762 O O . LEU A 1 101 ? 15.415 6.446 -50.721 1.00 67.12 101 LEU A O 1
ATOM 766 N N . ALA A 1 102 ? 16.541 6.945 -48.840 1.00 65.12 102 ALA A N 1
ATOM 767 C CA . ALA A 1 102 ? 16.279 8.385 -48.884 1.00 65.12 102 ALA A CA 1
ATOM 768 C C . ALA A 1 102 ? 16.876 9.048 -50.144 1.00 65.12 102 ALA A C 1
ATOM 770 O O . ALA A 1 102 ? 16.201 9.833 -50.810 1.00 65.12 102 ALA A O 1
ATOM 771 N N . ASP A 1 103 ? 18.092 8.664 -50.541 1.00 67.12 103 ASP A N 1
ATOM 772 C CA . ASP A 1 103 ? 18.729 9.142 -51.777 1.00 67.12 103 ASP A CA 1
ATOM 773 C C . ASP A 1 103 ? 17.953 8.705 -53.033 1.00 67.12 103 ASP A C 1
ATOM 775 O O . ASP A 1 103 ? 17.883 9.432 -54.029 1.00 67.12 103 ASP A O 1
ATOM 779 N N . ARG A 1 104 ? 17.330 7.520 -53.000 1.00 62.50 104 ARG A N 1
ATOM 780 C CA . ARG A 1 104 ? 16.464 7.045 -54.090 1.00 62.50 104 ARG A CA 1
ATOM 781 C C . ARG A 1 104 ? 15.118 7.760 -54.139 1.00 62.50 104 ARG A C 1
ATOM 783 O O . ARG A 1 104 ? 14.597 7.933 -55.238 1.00 62.50 104 ARG A O 1
ATOM 790 N N . ASP A 1 105 ? 14.580 8.199 -53.006 1.00 63.19 105 ASP A N 1
ATOM 791 C CA . ASP A 1 105 ? 13.339 8.980 -52.954 1.00 63.19 105 ASP A CA 1
ATOM 792 C C . ASP A 1 105 ? 13.510 10.336 -53.664 1.00 63.19 105 ASP A C 1
ATOM 794 O O . ASP A 1 105 ? 12.669 10.741 -54.469 1.00 63.19 105 ASP A O 1
ATOM 798 N N . LEU A 1 106 ? 14.680 10.972 -53.502 1.00 65.75 106 LEU A N 1
ATOM 799 C CA . LEU A 1 106 ? 15.049 12.180 -54.254 1.00 65.75 106 LEU A CA 1
ATOM 800 C C . LEU A 1 106 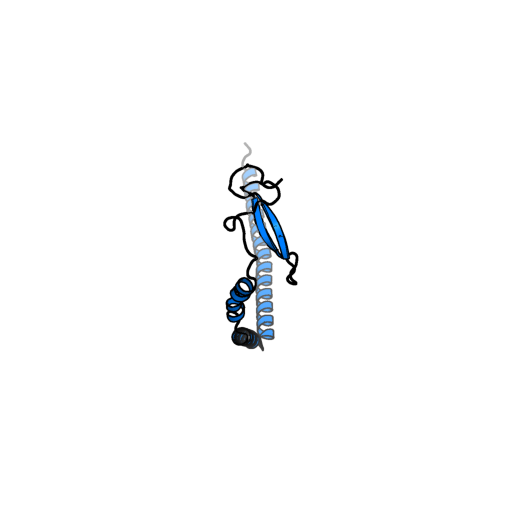? 15.098 11.938 -55.771 1.00 65.75 106 LEU A C 1
ATOM 802 O O . LEU A 1 106 ? 14.602 12.757 -56.546 1.00 65.75 106 LEU A O 1
ATOM 806 N N . LEU A 1 107 ? 15.672 10.814 -56.211 1.00 67.25 107 LEU A N 1
ATOM 807 C CA . LEU A 1 107 ? 15.734 10.464 -57.635 1.00 67.25 107 LEU A CA 1
ATOM 808 C C . LEU A 1 107 ? 14.347 10.172 -58.222 1.00 67.25 107 LEU A C 1
ATOM 810 O O . LEU A 1 107 ? 14.058 10.580 -59.347 1.00 67.25 107 LEU A O 1
ATOM 814 N N . ILE A 1 108 ? 13.472 9.497 -57.473 1.00 69.56 108 ILE A N 1
ATOM 815 C CA . ILE A 1 108 ? 12.092 9.236 -57.902 1.00 69.56 108 ILE A CA 1
ATOM 816 C C . ILE A 1 108 ? 11.307 10.551 -57.998 1.00 69.56 108 ILE A C 1
ATOM 818 O O . ILE A 1 108 ? 10.607 10.758 -58.991 1.00 69.56 108 ILE A O 1
ATOM 822 N N . GLY A 1 109 ? 11.491 11.470 -57.044 1.00 67.00 109 GLY A N 1
ATOM 823 C CA . GLY A 1 109 ? 10.941 12.826 -57.111 1.00 67.00 109 GLY A CA 1
ATOM 824 C C . GLY A 1 109 ? 11.361 13.566 -58.383 1.00 67.00 109 GLY A C 1
ATOM 825 O O . GLY A 1 109 ? 10.508 14.072 -59.108 1.00 67.00 109 GLY A O 1
ATOM 826 N N . GLN A 1 110 ? 12.649 13.520 -58.739 1.00 73.31 110 GLN A N 1
ATOM 827 C CA . GLN A 1 110 ? 13.149 14.133 -59.978 1.00 73.31 110 GLN A CA 1
ATOM 828 C C . GLN A 1 110 ? 12.520 13.524 -61.239 1.00 73.31 110 GLN A C 1
ATOM 830 O O . GLN A 1 110 ? 12.235 14.240 -62.199 1.00 73.31 110 GLN A O 1
ATOM 835 N N . VAL A 1 111 ? 12.286 12.210 -61.269 1.00 71.00 111 VAL A N 1
ATOM 836 C CA . VAL A 1 111 ? 11.614 11.557 -62.406 1.00 71.00 111 VAL A CA 1
ATOM 837 C C . VAL A 1 111 ? 10.148 11.984 -62.499 1.00 71.00 111 VAL A C 1
ATOM 839 O O . VAL A 1 111 ? 9.673 12.262 -63.601 1.00 71.00 111 VAL A O 1
ATOM 842 N N . ILE A 1 112 ? 9.445 12.076 -61.368 1.00 72.06 112 ILE A N 1
ATOM 843 C CA . ILE A 1 112 ? 8.053 12.545 -61.312 1.00 72.06 112 ILE A CA 1
ATOM 844 C C . ILE A 1 112 ? 7.957 14.007 -61.766 1.00 72.06 112 ILE A C 1
ATOM 846 O O . ILE A 1 112 ? 7.101 14.328 -62.591 1.00 72.06 112 ILE A O 1
ATOM 850 N N . ASP A 1 113 ? 8.859 14.875 -61.308 1.00 78.62 113 ASP A N 1
ATOM 851 C CA . ASP A 1 113 ? 8.914 16.278 -61.730 1.00 78.62 113 ASP A CA 1
ATOM 852 C C . ASP A 1 113 ? 9.169 16.401 -63.234 1.00 78.62 113 ASP A C 1
ATOM 854 O O . ASP A 1 113 ? 8.450 17.116 -63.937 1.00 78.62 113 ASP A O 1
ATOM 858 N N . ASN A 1 114 ? 10.130 15.639 -63.762 1.00 78.31 114 ASN A N 1
ATOM 859 C CA . ASN A 1 114 ? 10.403 15.597 -65.197 1.00 78.31 114 ASN A CA 1
ATOM 860 C C . ASN A 1 114 ? 9.183 15.107 -65.995 1.00 78.31 114 ASN A C 1
ATOM 862 O O . ASN A 1 114 ? 8.869 15.664 -67.050 1.00 78.31 114 ASN A O 1
ATOM 866 N N . LEU A 1 115 ? 8.461 14.104 -65.488 1.00 75.81 115 LEU A N 1
ATOM 867 C CA . LEU A 1 115 ? 7.241 13.609 -66.122 1.00 75.81 115 LEU A CA 1
ATOM 868 C C . LEU A 1 115 ? 6.131 14.674 -66.105 1.00 75.81 115 LEU A C 1
ATOM 870 O O . LEU A 1 115 ? 5.483 14.890 -67.129 1.00 75.81 115 LEU A O 1
ATOM 874 N N . ASN A 1 116 ? 5.959 15.392 -64.992 1.00 73.12 116 ASN A N 1
ATOM 875 C CA . ASN A 1 116 ? 5.001 16.494 -64.871 1.00 73.12 116 ASN A CA 1
ATOM 876 C C . ASN A 1 116 ? 5.314 17.642 -65.843 1.00 73.12 116 ASN A C 1
ATOM 878 O O . ASN A 1 116 ? 4.397 18.182 -66.464 1.00 73.12 116 ASN A O 1
ATOM 882 N N . VAL A 1 117 ? 6.592 17.981 -66.041 1.00 82.06 117 VAL A N 1
ATOM 883 C CA . VAL A 1 117 ? 7.023 18.986 -67.031 1.00 82.06 117 VAL A CA 1
ATOM 884 C C . VAL A 1 117 ? 6.662 18.550 -68.453 1.00 82.06 117 VAL A C 1
ATOM 886 O O . VAL A 1 117 ? 6.100 19.338 -69.221 1.00 82.06 117 VAL A O 1
ATOM 889 N N . VAL A 1 118 ? 6.931 17.291 -68.813 1.00 81.38 118 VAL A N 1
ATOM 890 C CA . VAL A 1 118 ? 6.594 16.756 -70.143 1.00 81.38 118 VAL A CA 1
ATOM 891 C C . VAL A 1 118 ? 5.079 16.752 -70.357 1.00 81.38 118 VAL A C 1
ATOM 893 O O . VAL A 1 118 ? 4.610 17.256 -71.383 1.00 81.38 118 VAL A O 1
ATOM 896 N N . LEU A 1 119 ? 4.306 16.262 -69.386 1.00 79.12 119 LEU A N 1
ATOM 897 C CA . LEU A 1 119 ? 2.841 16.237 -69.448 1.00 79.12 119 LEU A CA 1
ATOM 898 C C . LEU A 1 119 ? 2.246 17.653 -69.530 1.00 79.12 119 LEU A C 1
ATOM 900 O O . LEU A 1 119 ? 1.361 17.900 -70.352 1.00 79.12 119 LEU A O 1
ATOM 904 N N . GLY A 1 120 ? 2.781 18.608 -68.765 1.00 71.88 120 GLY A N 1
ATOM 905 C CA . GLY A 1 120 ? 2.397 20.020 -68.834 1.00 71.88 120 GLY A CA 1
ATOM 906 C C . GLY A 1 120 ? 2.704 20.659 -70.191 1.00 71.88 120 GLY A C 1
ATOM 907 O O . GLY A 1 120 ? 1.883 21.405 -70.725 1.00 71.88 120 GLY A O 1
ATOM 908 N N . SER A 1 121 ? 3.840 20.316 -70.809 1.00 73.88 121 SER A N 1
ATOM 909 C CA . SER A 1 121 ? 4.199 20.806 -72.149 1.00 73.88 121 SER A CA 1
ATOM 910 C C . SER A 1 121 ? 3.257 20.292 -73.246 1.00 73.88 121 SER A C 1
ATOM 912 O O . SER A 1 121 ? 2.957 21.012 -74.200 1.00 73.88 121 SER A O 1
ATOM 914 N N . LEU A 1 122 ? 2.750 19.063 -73.103 1.00 70.50 122 LEU A N 1
ATOM 915 C CA . LEU A 1 122 ? 1.772 18.478 -74.021 1.00 70.50 122 LEU A CA 1
ATOM 916 C C . LEU A 1 122 ? 0.387 19.108 -73.831 1.00 70.50 122 LEU A C 1
ATOM 918 O O . LEU A 1 122 ? -0.258 19.461 -74.818 1.00 70.50 122 LEU A O 1
ATOM 922 N N . ALA A 1 123 ? -0.036 19.333 -72.585 1.00 64.81 123 ALA A N 1
ATOM 923 C CA . ALA A 1 123 ? -1.288 20.026 -72.277 1.00 64.81 123 ALA A CA 1
ATOM 924 C C . ALA A 1 123 ? -1.283 21.487 -72.772 1.00 64.81 123 ALA A C 1
ATOM 926 O O . ALA A 1 123 ? -2.262 21.944 -73.362 1.00 64.81 123 ALA A O 1
ATOM 927 N N . GLY A 1 124 ? -0.160 22.197 -72.617 1.00 63.56 124 GLY A N 1
ATOM 928 C CA . GLY A 1 124 ? 0.021 23.555 -73.145 1.00 63.56 124 GLY A CA 1
ATOM 929 C C . GLY A 1 124 ? 0.055 23.631 -74.677 1.00 63.56 124 GLY A C 1
ATOM 930 O O . GLY A 1 124 ? -0.300 24.655 -75.252 1.00 63.56 124 GLY A O 1
ATOM 931 N N . ARG A 1 125 ? 0.437 22.543 -75.362 1.00 59.59 125 ARG A N 1
ATOM 932 C CA . ARG A 1 125 ? 0.329 22.434 -76.828 1.00 59.59 125 ARG A CA 1
ATOM 933 C C . ARG A 1 125 ? -1.095 22.114 -77.284 1.00 59.59 125 ARG A C 1
ATOM 935 O O . ARG A 1 125 ? -1.517 22.630 -78.315 1.00 59.59 125 ARG A O 1
ATOM 942 N N . ALA A 1 126 ? -1.839 21.312 -76.521 1.00 58.69 126 ALA A N 1
ATOM 943 C CA . ALA A 1 126 ? -3.229 20.969 -76.825 1.00 58.69 126 ALA A CA 1
ATOM 944 C C . ALA A 1 126 ? -4.174 22.185 -76.735 1.00 58.69 126 ALA A C 1
ATOM 946 O O . ALA A 1 126 ? -5.076 22.317 -77.559 1.00 58.69 126 ALA A O 1
ATOM 947 N N . SER A 1 127 ? -3.932 23.124 -75.812 1.00 57.09 127 SER A N 1
ATOM 948 C CA . SER A 1 127 ? -4.699 24.379 -75.719 1.00 57.09 127 SER A CA 1
ATOM 949 C C . SER A 1 127 ? -4.361 25.407 -76.811 1.00 57.09 127 SER A C 1
ATOM 951 O O . SER A 1 127 ? -5.123 26.347 -77.027 1.00 57.09 127 SER A O 1
ATOM 953 N N . GLY A 1 128 ? -3.261 25.213 -77.549 1.00 55.97 128 GLY A N 1
ATOM 954 C CA . GLY A 1 128 ? -2.902 26.015 -78.724 1.00 55.97 128 GLY A CA 1
ATOM 955 C C . GLY A 1 128 ? -3.676 25.655 -79.999 1.00 55.97 128 GLY A C 1
ATOM 956 O O . GLY A 1 128 ? -3.585 26.389 -80.980 1.00 55.97 128 GLY A O 1
ATOM 957 N N . TRP A 1 129 ? -4.440 24.555 -79.993 1.00 54.25 129 TRP A N 1
ATOM 958 C CA . TRP A 1 129 ? -5.210 24.064 -81.147 1.00 54.25 129 TRP A CA 1
ATOM 959 C C . TRP A 1 129 ? -6.709 24.388 -81.097 1.00 54.25 129 TRP A C 1
ATOM 961 O O . TRP A 1 129 ? -7.439 24.059 -82.028 1.00 54.25 129 TRP A O 1
ATOM 971 N N . THR A 1 130 ? -7.180 25.081 -80.058 1.00 55.25 130 THR A N 1
ATOM 972 C CA . THR A 1 130 ? -8.554 25.596 -79.989 1.00 55.25 130 THR A CA 1
ATOM 973 C C . THR A 1 130 ? -8.552 27.115 -80.119 1.00 55.25 130 THR A C 1
ATOM 975 O O . THR A 1 130 ? -8.681 27.840 -79.132 1.00 55.25 130 THR A O 1
ATOM 978 N N . LYS A 1 131 ? -8.409 27.612 -81.347 1.00 45.06 131 LYS A N 1
ATOM 979 C CA . LYS A 1 131 ? -8.837 28.968 -81.701 1.00 45.06 131 LYS A CA 1
ATOM 980 C C . LYS A 1 131 ? -9.693 28.869 -82.974 1.00 45.06 131 LYS A C 1
ATOM 982 O O . LYS A 1 131 ? -9.220 28.218 -83.905 1.00 45.06 131 LYS A O 1
ATOM 987 N N . PRO A 1 132 ? -10.933 29.400 -82.986 1.00 52.38 132 PRO A N 1
ATOM 988 C CA . PRO A 1 132 ? -11.788 29.386 -84.174 1.00 52.38 132 PRO A CA 1
ATOM 989 C C . PRO A 1 132 ? -11.189 30.204 -85.321 1.00 52.38 132 PRO A C 1
ATOM 991 O O . PRO A 1 132 ? -10.419 31.154 -85.033 1.00 52.38 132 PRO A O 1
#

Secondary structure (DSSP, 8-state):
--BTTEEEEEEESSTTS-EEEEEEE-SS--PBPPTTPPPPGGGEEPPP-HHHHHHHHHHHHHHS-HHHHHHHHHHHHHHHTTTHHHHHHHHHHHHHHHHHHHHHHHHHHHHHHHHHHHHHHHHHHHGGG---

InterPro domains:
  IPR024516 Mammalian cell entry, C-terminal [PF11887] (31-125)
  IPR052336 MlaD Inter-membrane Phospholipid Transporter [PTHR33371] (2-126)

Foldseek 3Di:
DDALQKAWEWEAPDPVGHIDIDIDGGDDDRHDDDPPDDNDVVRYYYYDDVCVVVVVCVVVVVVCDVVVVVVVVVVVCVVCPPCVVVVVVVVVVVVVVVVVVVVVVVVVVVVVVVVVVVVVVVVVVVVVPPDD

pLDDT: mean 76.63, std 12.23, range [45.06, 96.12]

Sequence (132 aa):
MLTQGSRAVIRYDNLFGDRYLALEEGTGGLKTLSPGQTIPLTHTQPALDLDSVIGGFKPLFRALDPQQVNDLTQQLIEAFEGQGPAIGSFLQQAAVVTNTLADRDLLIGQVIDNLNVVLGSLAGRASGWTKP